Protein AF-A0A1F6IAE5-F1 (afdb_monomer_lite)

Foldseek 3Di:
DDDPPDPPPPDPPAADDDDPVLLVVLLVVLVVVCVVHAAALVVSLVVVVVVRHDPVSSVVSSVVCVVVVSHDLLVVLLVQLVCCLVPVLAALVVSVVVSVVSVDDCVSSVVSSVVGDHSLVSLVVVLVVVCVVLVPDPLVVSLVVSLVVVVVSVDDPVSSVVNSVVD

Secondary structure (DSSP, 8-state):
-----PPP----PPPB-S-HHHHHHHHHHHHHHHTTS---HHHHHHHHHHTTB-HHHHHHHHHHHHHTTS--HHHHHHHHHHHHHHHH---HHHHHHHHHHTT--HHHHHHHHHHSPPHHHHHHHHHHHHHHHHTTS-HHHHHHHHHHHHHTTT--HHHHHHHHH--

pLDDT: mean 92.74, std 13.38, range [41.5, 98.75]

Structure (mmCIF, N/CA/C/O backbone):
data_AF-A0A1F6IAE5-F1
#
_entry.id   AF-A0A1F6IAE5-F1
#
loop_
_atom_site.group_PDB
_atom_site.id
_atom_site.type_symbol
_atom_site.label_atom_id
_atom_site.label_alt_id
_atom_site.label_comp_id
_atom_site.label_asym_id
_atom_site.label_entity_id
_atom_site.label_seq_id
_atom_site.pdbx_PDB_ins_code
_atom_site.Cartn_x
_atom_site.Cartn_y
_atom_site.Cartn_z
_atom_site.occupancy
_atom_site.B_iso_or_equiv
_atom_site.auth_seq_id
_atom_site.auth_comp_id
_atom_site.auth_asym_id
_atom_site.auth_atom_id
_atom_site.pdbx_PDB_model_num
ATOM 1 N N . MET A 1 1 ? 38.730 26.520 13.553 1.00 42.91 1 MET A N 1
ATOM 2 C CA . MET A 1 1 ? 37.504 26.019 12.886 1.00 42.91 1 MET A CA 1
ATOM 3 C C . MET A 1 1 ? 37.891 25.268 11.611 1.00 42.91 1 MET A C 1
ATOM 5 O O . MET A 1 1 ? 38.325 25.897 10.656 1.00 42.91 1 MET A O 1
ATOM 9 N N . ARG A 1 2 ? 37.832 23.927 11.600 1.00 41.50 2 ARG A N 1
ATOM 10 C CA . ARG A 1 2 ? 38.181 23.107 10.422 1.00 41.50 2 ARG A CA 1
ATOM 11 C C . ARG A 1 2 ? 36.986 23.048 9.466 1.00 41.50 2 ARG A C 1
ATOM 13 O O . ARG A 1 2 ? 35.988 22.405 9.781 1.00 41.50 2 ARG A O 1
ATOM 20 N N . LYS A 1 3 ? 37.083 23.705 8.306 1.00 43.47 3 LYS A N 1
ATOM 21 C CA . LYS A 1 3 ? 36.143 23.505 7.195 1.00 43.47 3 LYS A CA 1
ATOM 22 C C . LYS A 1 3 ? 36.283 22.049 6.728 1.00 43.47 3 LYS A C 1
ATOM 24 O O . LYS A 1 3 ? 37.320 21.669 6.194 1.00 43.47 3 LYS A O 1
ATOM 29 N N . LYS A 1 4 ? 35.276 21.210 6.994 1.00 46.69 4 LYS A N 1
ATOM 30 C CA . LYS A 1 4 ? 35.178 19.869 6.400 1.00 46.69 4 LYS A CA 1
ATOM 31 C C . LYS A 1 4 ? 34.979 20.052 4.895 1.00 46.69 4 LYS A C 1
ATOM 33 O O . LYS A 1 4 ? 33.900 20.459 4.474 1.00 46.69 4 LYS A O 1
ATOM 38 N N . ASN A 1 5 ? 36.009 19.755 4.108 1.00 44.88 5 ASN A N 1
ATOM 39 C CA . ASN A 1 5 ? 35.876 19.552 2.669 1.00 44.88 5 ASN A CA 1
ATOM 40 C C . ASN A 1 5 ? 34.926 18.369 2.446 1.00 44.88 5 ASN A C 1
ATOM 42 O O . ASN A 1 5 ? 35.310 17.213 2.627 1.00 44.88 5 ASN A O 1
ATOM 46 N N . LEU A 1 6 ? 33.667 18.657 2.107 1.00 42.25 6 LEU A N 1
ATOM 47 C CA . LEU A 1 6 ? 32.776 17.651 1.540 1.00 42.25 6 LEU A CA 1
ATOM 48 C C . LEU A 1 6 ? 33.340 17.250 0.168 1.00 42.25 6 LEU A C 1
ATOM 50 O O . LEU A 1 6 ? 33.717 18.137 -0.602 1.00 42.25 6 LEU A O 1
ATOM 54 N N . PRO A 1 7 ? 33.388 15.949 -0.167 1.00 45.72 7 PRO A N 1
ATOM 55 C CA . PRO A 1 7 ? 33.768 15.530 -1.508 1.00 45.72 7 PRO A CA 1
ATOM 56 C C . PRO A 1 7 ? 32.793 16.141 -2.530 1.00 45.72 7 PRO A C 1
ATOM 58 O O . PRO A 1 7 ? 31.599 16.273 -2.227 1.00 45.72 7 PRO A O 1
ATOM 61 N N . PRO A 1 8 ? 33.263 16.517 -3.732 1.00 51.91 8 PRO A N 1
ATOM 62 C CA . PRO A 1 8 ? 32.396 17.068 -4.765 1.00 51.91 8 PRO A CA 1
ATOM 63 C C . PRO A 1 8 ? 31.259 16.083 -5.061 1.00 51.91 8 PRO A C 1
ATOM 65 O O . PRO A 1 8 ? 31.479 14.870 -5.138 1.00 51.91 8 PRO A O 1
ATOM 68 N N . LYS A 1 9 ? 30.028 16.596 -5.222 1.00 54.94 9 LYS A N 1
ATOM 69 C CA . LYS A 1 9 ? 28.911 15.812 -5.773 1.00 54.94 9 LYS A CA 1
ATOM 70 C C . LYS A 1 9 ? 29.429 15.169 -7.061 1.00 54.94 9 LYS A C 1
ATOM 72 O O . LYS A 1 9 ? 29.801 15.906 -7.970 1.00 54.94 9 LYS A O 1
ATOM 77 N N . LYS A 1 10 ? 29.516 13.829 -7.107 1.00 52.25 10 LYS A N 1
ATOM 78 C CA . LYS A 1 10 ? 29.988 13.082 -8.286 1.00 52.25 10 LYS A CA 1
ATOM 79 C C . LYS A 1 10 ? 29.363 13.709 -9.532 1.00 52.25 10 LYS A C 1
ATOM 81 O O . LYS A 1 10 ? 28.136 13.809 -9.587 1.00 52.25 10 LYS A O 1
ATOM 86 N N . ALA A 1 11 ? 30.194 14.155 -10.476 1.00 56.19 11 ALA A N 1
ATOM 87 C CA . ALA A 1 11 ? 29.728 14.640 -11.767 1.00 56.19 11 ALA A CA 1
ATOM 88 C C . ALA A 1 11 ? 28.715 13.627 -12.314 1.00 56.19 11 ALA A C 1
ATOM 90 O O . ALA A 1 11 ? 28.970 12.418 -12.293 1.00 56.19 11 ALA A O 1
ATOM 91 N N . ARG A 1 12 ? 27.526 14.102 -12.694 1.00 62.31 12 ARG A N 1
ATOM 92 C CA . ARG A 1 12 ? 26.470 13.245 -13.230 1.00 62.31 12 ARG A CA 1
ATOM 93 C C . ARG A 1 12 ? 27.017 12.648 -14.526 1.00 62.31 12 ARG A C 1
ATOM 95 O O . ARG A 1 12 ? 27.142 13.366 -15.511 1.00 62.31 12 ARG A O 1
ATOM 102 N N . LEU A 1 13 ? 27.417 11.375 -14.486 1.00 68.56 13 LEU A N 1
ATOM 103 C CA . LEU A 1 13 ? 27.870 10.649 -15.673 1.00 68.56 13 LEU A CA 1
ATOM 104 C C . LEU A 1 13 ? 26.805 10.800 -16.772 1.00 68.56 13 LEU A C 1
ATOM 106 O O . LEU A 1 13 ? 25.611 10.777 -16.440 1.00 68.56 13 LEU A O 1
ATOM 110 N N . PRO A 1 14 ? 27.201 10.943 -18.050 1.00 76.62 14 PRO A N 1
ATOM 111 C C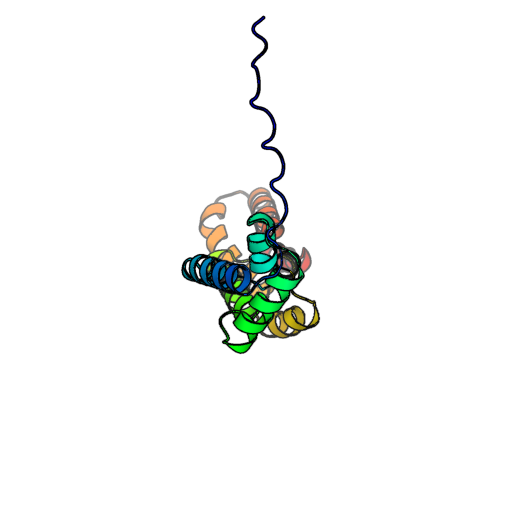A . PRO A 1 14 ? 26.239 11.017 -19.142 1.00 76.62 14 PRO A CA 1
ATOM 112 C C . PRO A 1 14 ? 25.319 9.794 -19.098 1.00 76.62 14 PRO A C 1
ATOM 114 O O . PRO A 1 14 ? 25.749 8.695 -18.731 1.00 76.62 14 PRO A O 1
ATOM 117 N N . ALA A 1 15 ? 24.036 10.003 -19.394 1.00 81.19 15 ALA A N 1
ATOM 118 C CA . ALA A 1 15 ? 23.063 8.919 -19.421 1.00 81.19 15 ALA A CA 1
ATOM 119 C C . ALA A 1 15 ? 23.525 7.836 -20.407 1.00 81.19 15 ALA A C 1
ATOM 121 O O . ALA A 1 15 ? 24.055 8.148 -21.475 1.00 81.19 15 ALA A O 1
ATOM 122 N N . ARG A 1 16 ? 23.348 6.563 -20.043 1.00 88.88 16 ARG A N 1
ATOM 123 C CA . ARG A 1 16 ? 23.646 5.446 -20.943 1.00 88.88 16 ARG A CA 1
ATOM 124 C C . ARG A 1 16 ? 22.688 5.518 -22.124 1.00 88.88 16 ARG A C 1
ATOM 126 O O . ARG A 1 16 ? 21.487 5.394 -21.908 1.00 88.88 16 ARG A O 1
ATOM 133 N N . GLN A 1 17 ? 23.225 5.736 -23.321 1.00 88.94 17 GLN A N 1
ATOM 134 C CA . GLN A 1 17 ? 22.456 5.830 -24.564 1.00 88.94 17 GLN A CA 1
ATOM 135 C C . GLN A 1 17 ? 21.643 4.559 -24.823 1.00 88.94 17 GLN A C 1
ATOM 137 O O . GLN A 1 17 ? 21.978 3.488 -24.311 1.00 88.94 17 GLN A O 1
ATOM 142 N N . ASP A 1 18 ? 20.603 4.665 -25.645 1.00 94.06 18 ASP A N 1
ATOM 143 C CA . ASP A 1 18 ? 19.867 3.478 -26.058 1.00 94.06 18 ASP A CA 1
ATOM 144 C C . ASP A 1 18 ? 20.718 2.623 -27.004 1.00 94.06 18 ASP A C 1
ATOM 146 O O . ASP A 1 18 ? 21.214 3.083 -28.029 1.00 94.06 18 ASP A O 1
ATOM 150 N N . SER A 1 19 ? 20.934 1.373 -26.608 1.00 95.44 19 SER A N 1
ATOM 151 C CA . SER A 1 19 ? 21.672 0.372 -27.371 1.00 95.44 19 SER A CA 1
ATOM 152 C C . SER A 1 19 ? 21.237 -1.021 -26.934 1.00 95.44 19 SER A C 1
ATOM 154 O O . SER A 1 19 ? 20.707 -1.202 -25.833 1.00 95.44 19 SER A O 1
ATOM 156 N N . GLU A 1 20 ? 21.491 -2.028 -27.768 1.00 95.12 20 GLU A N 1
ATOM 157 C CA . GLU A 1 20 ? 21.146 -3.411 -27.425 1.00 95.12 20 GLU A CA 1
ATOM 158 C C . G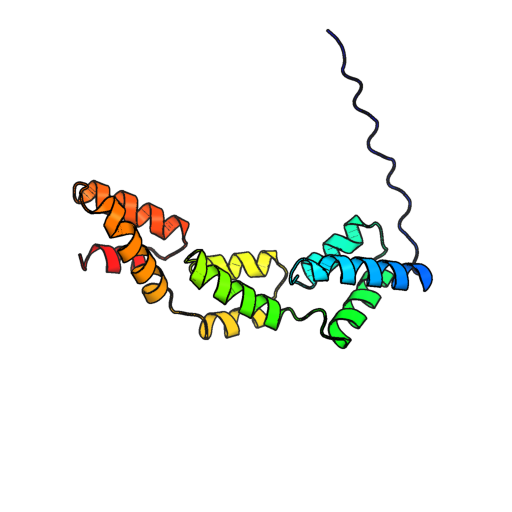LU A 1 20 ? 21.875 -3.894 -26.163 1.00 95.12 20 GLU A C 1
ATOM 160 O O . GLU A 1 20 ? 21.278 -4.515 -25.283 1.00 95.12 20 GLU A O 1
ATOM 165 N N . GLU A 1 21 ? 23.144 -3.512 -26.011 1.00 96.56 21 GLU A N 1
ATOM 166 C CA . GLU A 1 21 ? 23.924 -3.794 -24.808 1.00 96.56 21 GLU A CA 1
ATOM 167 C C . GLU A 1 21 ? 23.290 -3.156 -23.560 1.00 96.56 21 GLU A C 1
ATOM 169 O O . GLU A 1 21 ? 23.131 -3.813 -22.527 1.00 96.56 21 GLU A O 1
ATOM 174 N N . ASN A 1 22 ? 22.867 -1.890 -23.642 1.00 97.00 22 ASN A N 1
ATOM 175 C CA . ASN A 1 22 ? 22.248 -1.201 -22.511 1.00 97.00 22 ASN A CA 1
ATOM 176 C C . ASN A 1 22 ? 20.863 -1.758 -22.171 1.00 97.00 22 ASN A C 1
ATOM 178 O O . ASN A 1 22 ? 20.549 -1.868 -20.983 1.00 97.00 22 ASN A O 1
ATOM 182 N N . ARG A 1 23 ? 20.073 -2.180 -23.166 1.00 97.75 23 ARG A N 1
ATOM 183 C CA . ARG A 1 23 ? 18.808 -2.902 -22.949 1.00 97.75 23 ARG A CA 1
ATOM 184 C C . ARG A 1 23 ? 19.036 -4.234 -22.241 1.00 97.75 23 ARG A C 1
ATOM 186 O O . ARG A 1 23 ? 18.373 -4.504 -21.238 1.00 97.75 23 ARG A O 1
ATOM 193 N N . SER A 1 24 ? 20.010 -5.025 -22.690 1.00 97.69 24 SER A N 1
ATOM 194 C CA . SER A 1 24 ? 20.387 -6.290 -22.044 1.00 97.69 24 SER A CA 1
ATOM 195 C C . SER A 1 24 ? 20.846 -6.074 -20.595 1.00 97.69 24 SER A C 1
ATOM 197 O O . SER A 1 24 ? 20.347 -6.711 -19.662 1.00 97.69 24 SER A O 1
ATOM 199 N N . ASN A 1 25 ? 21.712 -5.083 -20.367 1.00 97.88 25 ASN A N 1
ATOM 200 C CA . ASN A 1 25 ? 22.170 -4.712 -19.032 1.00 97.88 25 ASN A CA 1
ATOM 201 C C . ASN A 1 25 ? 21.006 -4.276 -18.126 1.00 97.88 25 ASN A C 1
ATOM 203 O O . ASN A 1 25 ? 20.877 -4.778 -17.008 1.00 97.88 25 ASN A O 1
ATOM 207 N N . ALA A 1 26 ? 20.139 -3.369 -18.585 1.00 98.25 26 ALA A N 1
ATOM 208 C CA . ALA A 1 26 ? 18.974 -2.899 -17.833 1.00 98.25 26 ALA A CA 1
ATOM 209 C C . ALA A 1 26 ? 17.987 -4.035 -17.506 1.00 98.25 26 ALA A C 1
ATOM 211 O O . ALA A 1 26 ? 17.446 -4.082 -16.394 1.00 98.25 26 ALA A O 1
ATOM 212 N N . PHE A 1 27 ? 17.806 -4.987 -18.422 1.00 98.50 27 PHE A N 1
ATOM 213 C CA . PHE A 1 27 ? 17.009 -6.188 -18.188 1.00 98.50 27 PHE A CA 1
ATOM 214 C C . PHE A 1 27 ? 17.609 -7.049 -17.065 1.00 98.50 27 PHE A C 1
ATOM 216 O O . PHE A 1 27 ? 16.922 -7.344 -16.086 1.00 98.50 27 PHE A O 1
ATOM 223 N N . ASN A 1 28 ? 18.911 -7.343 -17.115 1.00 98.31 28 ASN A N 1
ATOM 224 C CA . ASN A 1 28 ? 19.611 -8.102 -16.069 1.00 98.31 28 ASN A CA 1
ATOM 225 C C . ASN A 1 28 ? 19.579 -7.397 -14.701 1.00 98.31 28 ASN A C 1
ATOM 227 O O . ASN A 1 28 ? 19.354 -8.033 -13.666 1.00 98.31 28 ASN A O 1
ATOM 231 N N . TYR A 1 29 ? 19.748 -6.070 -14.680 1.00 98.44 29 TYR A N 1
ATOM 232 C CA . TYR A 1 29 ? 19.583 -5.265 -13.466 1.00 98.44 29 TYR A CA 1
ATOM 233 C C . TYR A 1 29 ? 18.172 -5.399 -12.884 1.00 98.44 29 TYR A C 1
ATOM 235 O O . TYR A 1 29 ? 18.024 -5.535 -11.667 1.00 98.44 29 TYR A O 1
ATOM 243 N N . SER A 1 30 ? 17.148 -5.376 -13.737 1.00 98.56 30 SER A N 1
ATOM 244 C CA . SER A 1 30 ? 15.751 -5.527 -13.326 1.00 98.56 30 SER A CA 1
ATOM 245 C C . SER A 1 30 ? 15.469 -6.914 -12.762 1.00 98.56 30 SER A C 1
ATOM 247 O O . SER A 1 30 ? 14.913 -7.006 -11.671 1.00 98.56 30 SER A O 1
ATOM 249 N N . LEU A 1 31 ? 15.922 -7.983 -13.427 1.00 98.38 31 LEU A N 1
ATOM 250 C CA . LEU A 1 31 ? 15.763 -9.355 -12.932 1.00 98.38 31 LEU A CA 1
ATOM 251 C C . LEU A 1 31 ? 16.396 -9.535 -11.549 1.00 98.38 31 LEU A C 1
ATOM 253 O O . LEU A 1 31 ? 15.757 -10.049 -10.630 1.00 98.38 31 LEU A O 1
ATOM 257 N N . LYS A 1 32 ? 17.620 -9.027 -11.357 1.00 98.38 32 LYS A N 1
ATOM 258 C CA . LYS A 1 32 ? 18.274 -9.038 -10.043 1.00 98.38 32 LYS A CA 1
ATOM 259 C C . LYS A 1 32 ? 17.503 -8.220 -9.005 1.00 98.38 32 LYS A C 1
ATOM 261 O O . LYS A 1 32 ? 17.495 -8.571 -7.835 1.00 98.38 32 LYS A O 1
ATOM 266 N N . TYR A 1 33 ? 16.879 -7.109 -9.389 1.00 98.38 33 TYR A N 1
ATOM 267 C CA . TYR A 1 33 ? 16.102 -6.291 -8.456 1.00 98.38 33 TYR A CA 1
ATOM 268 C C . TYR A 1 33 ? 14.781 -6.956 -8.039 1.00 98.38 33 TYR A C 1
ATOM 270 O O . TYR A 1 33 ? 14.380 -6.857 -6.872 1.00 98.38 33 TYR A O 1
ATOM 278 N N . LEU A 1 34 ? 14.140 -7.643 -8.986 1.00 97.94 34 LEU A N 1
ATOM 279 C CA . LEU A 1 34 ? 12.900 -8.392 -8.803 1.00 97.94 34 LEU A CA 1
ATOM 280 C C . LEU A 1 34 ? 13.108 -9.676 -7.990 1.00 97.94 34 LEU A C 1
ATOM 282 O O . LEU A 1 34 ? 12.228 -10.039 -7.213 1.00 97.94 34 LEU A O 1
ATOM 286 N N . SER A 1 35 ? 14.281 -10.313 -8.070 1.00 97.38 35 SER A N 1
ATOM 287 C CA . SER A 1 35 ? 14.560 -11.549 -7.322 1.00 97.38 35 SER A CA 1
ATOM 288 C C . SER A 1 35 ? 14.532 -11.382 -5.796 1.00 97.38 35 SER A C 1
ATOM 290 O O . SER A 1 35 ? 14.292 -12.347 -5.077 1.00 97.38 35 SER A O 1
ATOM 292 N N . TYR A 1 36 ? 14.731 -10.165 -5.277 1.00 97.12 36 TYR A N 1
ATOM 293 C CA . TYR A 1 36 ? 14.652 -9.899 -3.835 1.00 97.12 36 TYR A CA 1
ATOM 294 C C . TYR A 1 36 ? 13.214 -9.809 -3.307 1.00 97.12 36 TYR A C 1
ATOM 296 O O . TYR A 1 36 ? 12.970 -10.114 -2.142 1.00 97.12 36 TYR A O 1
ATOM 304 N N . ARG A 1 37 ? 12.288 -9.280 -4.116 1.00 95.31 37 ARG A N 1
ATOM 305 C CA . ARG A 1 37 ? 10.842 -9.198 -3.843 1.00 95.31 37 ARG A CA 1
ATOM 306 C C . ARG A 1 37 ? 10.106 -8.669 -5.070 1.00 95.31 37 ARG A C 1
ATOM 308 O O . ARG A 1 37 ? 10.676 -7.876 -5.821 1.00 95.31 37 ARG A O 1
ATOM 315 N N . ALA A 1 38 ? 8.805 -8.947 -5.139 1.00 95.81 38 ALA A N 1
ATOM 316 C CA . ALA A 1 38 ? 7.890 -8.294 -6.071 1.00 95.81 38 ALA A CA 1
ATOM 317 C C . ALA A 1 38 ? 7.982 -6.756 -5.998 1.00 95.81 38 ALA A C 1
ATOM 319 O O . ALA A 1 38 ? 8.169 -6.171 -4.917 1.00 95.81 38 ALA A O 1
ATOM 320 N N . ARG A 1 39 ? 7.849 -6.104 -7.156 1.00 98.06 39 ARG A N 1
ATOM 321 C CA . ARG A 1 39 ? 7.928 -4.649 -7.360 1.00 98.06 39 ARG A CA 1
ATOM 322 C C . ARG A 1 39 ? 6.791 -4.208 -8.273 1.00 98.06 39 ARG A C 1
ATOM 324 O O . ARG A 1 39 ? 6.402 -4.977 -9.144 1.00 98.06 39 ARG A O 1
ATOM 331 N N . SER A 1 40 ? 6.326 -2.972 -8.109 1.00 98.50 40 SER A N 1
ATOM 332 C CA . SER A 1 40 ? 5.483 -2.349 -9.133 1.00 98.50 40 SER A CA 1
ATOM 333 C C . SER A 1 40 ? 6.314 -1.897 -10.333 1.00 98.50 40 SER A C 1
ATOM 335 O O . SER A 1 40 ? 7.531 -1.690 -10.220 1.00 98.50 40 SER A O 1
ATOM 337 N N . VAL A 1 41 ? 5.653 -1.667 -11.466 1.00 98.50 41 VAL A N 1
ATOM 338 C CA . VAL A 1 41 ? 6.275 -1.118 -12.682 1.00 98.50 41 VAL A CA 1
ATOM 339 C C . VAL A 1 41 ? 7.004 0.195 -12.377 1.00 98.50 41 VAL A C 1
ATOM 341 O O . VAL A 1 41 ? 8.171 0.360 -12.737 1.00 98.50 41 VAL A O 1
ATOM 344 N N . LYS A 1 42 ? 6.374 1.098 -11.611 1.00 98.56 42 LYS A N 1
ATOM 345 C CA . LYS A 1 42 ? 6.991 2.364 -11.178 1.00 98.56 42 LYS A CA 1
ATOM 346 C C . LYS A 1 42 ? 8.262 2.151 -10.352 1.00 98.56 42 LYS A C 1
ATOM 348 O O . LYS A 1 42 ? 9.243 2.864 -10.549 1.00 98.56 42 LYS A O 1
ATOM 353 N N . GLU A 1 43 ? 8.275 1.185 -9.429 1.00 98.62 43 GLU A N 1
ATOM 354 C CA . GLU A 1 43 ? 9.473 0.909 -8.623 1.00 98.62 43 GLU A CA 1
ATOM 355 C C . GLU A 1 43 ? 10.655 0.459 -9.502 1.00 98.62 43 GLU A C 1
ATOM 357 O O . GLU A 1 43 ? 11.798 0.835 -9.222 1.00 98.62 43 GLU A O 1
ATOM 362 N N . VAL A 1 44 ? 10.396 -0.325 -10.558 1.00 98.75 44 VAL A N 1
ATOM 363 C CA . VAL A 1 44 ? 11.429 -0.749 -11.521 1.00 98.75 44 VAL A CA 1
ATOM 364 C C . VAL A 1 44 ? 11.873 0.410 -12.409 1.00 98.75 44 VAL A C 1
ATOM 366 O O . VAL A 1 44 ? 13.078 0.603 -12.575 1.00 98.75 44 VAL A O 1
ATOM 369 N N . TYR A 1 45 ? 10.942 1.235 -12.893 1.00 98.75 45 TYR A N 1
ATOM 370 C CA . TYR A 1 45 ? 11.258 2.457 -13.636 1.00 98.75 45 TYR A CA 1
ATOM 371 C C . TYR A 1 45 ? 12.226 3.355 -12.847 1.00 98.75 45 TYR A C 1
ATOM 373 O O . TYR A 1 45 ? 13.341 3.632 -13.287 1.00 98.75 45 TYR A O 1
ATOM 381 N N . GLU A 1 46 ? 11.860 3.732 -11.617 1.00 98.44 46 GLU A N 1
ATOM 382 C CA . GLU A 1 46 ? 12.686 4.583 -10.749 1.00 98.44 46 GLU A CA 1
ATOM 383 C C . GLU A 1 46 ? 14.042 3.945 -10.419 1.00 98.44 46 GLU A C 1
ATOM 385 O O . GLU A 1 46 ? 15.055 4.629 -10.234 1.00 98.44 46 GLU A O 1
ATOM 390 N N . TYR A 1 47 ? 14.081 2.617 -10.304 1.00 98.50 47 TYR A N 1
ATOM 391 C CA . TYR A 1 47 ? 15.325 1.886 -10.121 1.00 98.50 47 TYR A CA 1
ATOM 392 C C . TYR A 1 47 ? 16.254 2.032 -11.330 1.00 98.50 47 TYR A C 1
ATOM 394 O O . TYR A 1 47 ? 17.425 2.366 -11.134 1.00 98.50 47 TYR A O 1
ATOM 402 N N . LEU A 1 48 ? 15.749 1.854 -12.551 1.00 98.19 48 LEU A N 1
ATOM 403 C CA . LEU A 1 48 ? 16.550 1.979 -13.768 1.00 98.19 48 LEU A CA 1
ATOM 404 C C . LEU A 1 48 ? 16.962 3.429 -14.062 1.00 98.19 48 LEU A C 1
ATOM 406 O O . LEU A 1 48 ? 18.108 3.657 -14.454 1.00 98.19 48 LEU A O 1
ATOM 410 N N . VAL A 1 49 ? 16.113 4.412 -13.744 1.00 97.62 49 VAL A N 1
ATOM 411 C CA . VAL A 1 49 ? 16.486 5.839 -13.781 1.00 97.62 49 VAL A CA 1
ATOM 412 C C . VAL A 1 49 ? 17.684 6.106 -12.866 1.00 97.62 49 VAL A C 1
ATOM 414 O O . VAL A 1 49 ? 18.674 6.704 -13.285 1.00 97.62 49 VAL A O 1
ATOM 417 N N . ARG A 1 50 ? 17.670 5.595 -11.625 1.00 96.88 50 ARG A N 1
ATOM 418 C CA . ARG A 1 50 ? 18.821 5.712 -10.703 1.00 96.88 50 ARG A CA 1
ATOM 419 C C . ARG A 1 50 ? 20.064 4.967 -11.188 1.00 96.88 50 ARG A C 1
ATOM 421 O O . ARG A 1 50 ? 21.170 5.285 -10.755 1.00 96.88 50 ARG A O 1
ATOM 428 N N . LYS A 1 51 ? 19.902 3.975 -12.066 1.00 95.62 51 LYS A N 1
ATOM 429 C CA . LYS A 1 51 ? 21.005 3.293 -12.754 1.00 95.62 51 LYS A CA 1
ATOM 430 C C . LYS A 1 51 ? 21.508 4.056 -13.980 1.00 95.62 51 LYS A C 1
ATOM 432 O O . LYS A 1 51 ? 22.45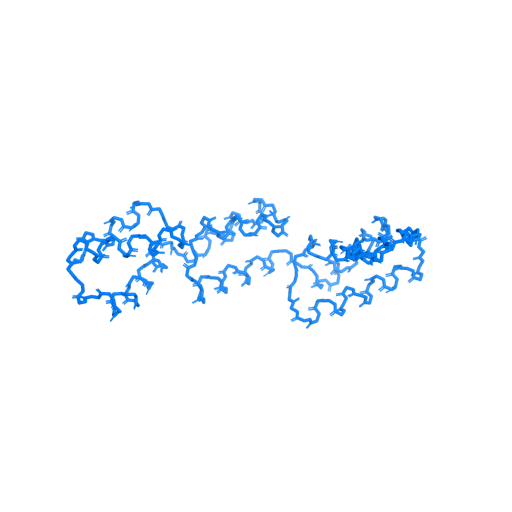6 3.573 -14.591 1.00 95.62 51 LYS A O 1
ATOM 437 N N . ASN A 1 52 ? 20.971 5.242 -14.269 1.00 95.81 52 ASN A N 1
ATOM 438 C CA . ASN A 1 52 ? 21.403 6.140 -15.340 1.00 95.81 52 ASN A CA 1
ATOM 439 C C . ASN A 1 52 ? 21.137 5.600 -16.757 1.00 95.81 52 ASN A C 1
ATOM 441 O O . ASN A 1 52 ? 21.918 5.875 -17.666 1.00 95.81 52 ASN A O 1
ATOM 445 N N . PHE A 1 53 ? 20.076 4.806 -16.938 1.00 96.38 53 PHE A N 1
ATOM 446 C CA . PHE A 1 53 ? 19.572 4.432 -18.266 1.00 96.38 53 PHE A CA 1
ATOM 447 C C . PHE A 1 53 ? 18.643 5.524 -18.816 1.00 96.38 53 PHE A C 1
ATOM 449 O O . PHE A 1 53 ? 17.944 6.174 -18.036 1.00 96.38 53 PHE A O 1
ATOM 456 N N . VAL A 1 54 ? 18.651 5.733 -20.136 1.00 97.25 54 VAL A N 1
ATOM 457 C CA . VAL A 1 54 ? 17.704 6.635 -20.813 1.00 97.25 54 VAL A CA 1
ATOM 458 C C . VAL A 1 54 ? 16.301 6.035 -20.882 1.00 97.25 54 VAL A C 1
ATOM 460 O O . VAL A 1 54 ? 16.121 4.822 -20.774 1.00 97.25 54 VAL A O 1
ATOM 463 N N . GLU A 1 55 ? 15.307 6.898 -21.066 1.00 96.81 55 GLU A N 1
ATOM 464 C CA . GLU A 1 55 ? 13.888 6.543 -21.040 1.00 96.81 55 GLU A CA 1
ATOM 465 C C . GLU A 1 55 ? 13.513 5.474 -22.077 1.00 96.81 55 GLU A C 1
ATOM 467 O O . GLU A 1 55 ? 12.838 4.510 -21.721 1.00 96.81 55 GLU A O 1
ATOM 472 N N . ASP A 1 56 ? 14.039 5.553 -23.301 1.00 97.56 56 ASP A N 1
ATOM 473 C CA . ASP A 1 56 ? 13.763 4.565 -24.357 1.00 97.56 56 ASP A CA 1
ATOM 474 C C . ASP A 1 56 ? 14.199 3.145 -23.963 1.00 97.56 56 ASP A C 1
ATOM 476 O O . ASP A 1 56 ? 13.434 2.182 -24.089 1.00 97.56 56 ASP A O 1
ATOM 480 N N . THR A 1 57 ? 15.397 3.013 -23.383 1.00 98.25 57 THR A N 1
ATOM 481 C CA . THR A 1 57 ? 15.902 1.738 -22.855 1.00 98.25 57 THR A CA 1
ATOM 482 C C . THR A 1 57 ? 15.013 1.220 -21.728 1.00 98.25 57 THR A C 1
ATOM 484 O O . THR A 1 57 ? 14.699 0.029 -21.683 1.00 98.25 57 THR A O 1
ATOM 487 N N . ILE A 1 58 ? 14.596 2.099 -20.810 1.00 98.50 58 ILE A N 1
ATOM 488 C CA . ILE A 1 58 ? 13.745 1.728 -19.675 1.00 98.50 58 ILE A CA 1
ATOM 489 C C . ILE A 1 58 ? 12.386 1.237 -20.170 1.00 98.50 58 ILE A C 1
ATOM 491 O O . ILE A 1 58 ? 11.959 0.155 -19.774 1.00 98.50 58 ILE A O 1
ATOM 495 N N . ASN A 1 59 ? 11.734 1.984 -21.058 1.00 98.38 59 ASN A N 1
ATOM 496 C CA . ASN A 1 59 ? 10.417 1.647 -21.592 1.00 98.38 59 ASN A CA 1
ATOM 497 C C . ASN A 1 59 ? 10.446 0.324 -22.368 1.00 98.38 59 ASN A C 1
ATOM 499 O O . ASN A 1 59 ? 9.570 -0.521 -22.171 1.00 98.38 59 ASN A O 1
ATOM 503 N N . SER A 1 60 ? 11.491 0.095 -23.171 1.00 98.25 60 SER A N 1
ATOM 504 C CA . SER A 1 60 ? 11.709 -1.178 -23.869 1.00 98.25 60 SER A CA 1
ATOM 505 C C . SER A 1 60 ? 11.845 -2.358 -22.894 1.00 98.25 60 SER A C 1
ATOM 507 O O . SER A 1 60 ? 11.174 -3.384 -23.039 1.00 98.25 60 SER A O 1
ATOM 509 N N . VAL A 1 61 ? 12.649 -2.198 -21.837 1.00 98.62 61 VAL A N 1
ATOM 510 C CA . VAL A 1 61 ? 12.847 -3.235 -20.813 1.00 98.62 61 VAL A CA 1
ATOM 511 C C . VAL A 1 61 ? 11.585 -3.480 -19.988 1.00 98.62 61 VAL A C 1
ATOM 513 O O . VAL A 1 61 ? 11.255 -4.636 -19.728 1.00 98.62 61 VAL A O 1
ATOM 516 N N . LEU A 1 62 ? 10.854 -2.433 -19.597 1.00 98.69 62 LEU A N 1
ATOM 517 C CA . LEU A 1 62 ? 9.593 -2.569 -18.864 1.00 98.69 62 LEU A CA 1
ATOM 518 C C . LEU A 1 62 ? 8.552 -3.324 -19.686 1.00 98.69 62 LEU A C 1
ATOM 520 O O . LEU A 1 62 ? 7.947 -4.256 -19.160 1.00 98.69 62 LEU A O 1
ATOM 524 N N . LYS A 1 63 ? 8.400 -2.986 -20.973 1.00 98.56 63 LYS A N 1
ATOM 525 C CA . LYS A 1 63 ? 7.513 -3.713 -21.887 1.00 98.56 63 LYS A CA 1
ATOM 526 C C . LYS A 1 63 ? 7.870 -5.199 -21.924 1.00 98.56 63 LYS A C 1
ATOM 528 O O . LYS A 1 63 ? 7.020 -6.035 -21.641 1.00 98.56 63 LYS A O 1
ATOM 533 N N . LYS A 1 64 ? 9.149 -5.527 -22.140 1.00 98.50 64 LYS A N 1
ATOM 534 C CA . LYS A 1 64 ? 9.626 -6.919 -22.151 1.00 98.50 64 LYS A CA 1
ATOM 535 C C . LYS A 1 64 ? 9.354 -7.652 -20.831 1.00 98.50 64 LYS A C 1
ATOM 537 O O . LYS A 1 64 ? 8.971 -8.816 -20.848 1.00 98.50 64 LYS A O 1
ATOM 542 N N . LEU A 1 65 ? 9.551 -7.002 -19.683 1.00 98.56 65 LEU A N 1
ATOM 543 C CA . LEU A 1 65 ? 9.278 -7.601 -18.370 1.00 98.56 65 LEU A CA 1
ATOM 544 C C . LEU A 1 65 ? 7.782 -7.857 -18.140 1.00 98.56 65 LEU A C 1
ATOM 546 O O . LEU A 1 65 ? 7.438 -8.859 -17.516 1.00 98.56 65 LEU A O 1
ATOM 550 N N . ILE A 1 66 ? 6.909 -6.976 -18.635 1.00 98.31 66 ILE A N 1
ATOM 551 C CA . ILE A 1 66 ? 5.449 -7.142 -18.579 1.00 98.31 66 ILE A CA 1
ATOM 552 C C . ILE A 1 66 ? 5.006 -8.285 -19.499 1.00 98.31 66 ILE A C 1
ATOM 554 O O . ILE A 1 66 ? 4.246 -9.155 -19.071 1.00 98.31 66 ILE A O 1
ATOM 558 N N . ASP A 1 67 ? 5.523 -8.330 -20.729 1.00 98.19 67 ASP A N 1
ATOM 559 C CA . ASP A 1 67 ? 5.219 -9.384 -21.705 1.00 98.19 67 ASP A CA 1
ATOM 560 C C . ASP A 1 67 ? 5.625 -10.767 -21.168 1.00 98.19 67 ASP A C 1
ATOM 562 O O . ASP A 1 67 ? 4.871 -11.734 -21.271 1.00 98.19 67 ASP A O 1
ATOM 566 N N . LEU A 1 68 ? 6.780 -10.841 -20.497 1.00 97.88 68 LEU A N 1
ATOM 567 C CA . LEU A 1 68 ? 7.289 -12.044 -19.830 1.00 97.88 68 LEU A CA 1
ATOM 568 C C . LEU A 1 68 ? 6.682 -12.298 -18.436 1.00 97.88 68 LEU A C 1
ATOM 570 O O . LEU A 1 68 ? 7.131 -13.208 -17.742 1.00 97.88 68 LEU A O 1
ATOM 574 N N . LYS A 1 69 ? 5.696 -11.502 -18.001 1.00 96.75 69 LYS A N 1
ATOM 575 C CA . LYS A 1 69 ? 5.008 -11.621 -16.698 1.00 96.75 69 LYS A CA 1
ATOM 576 C C . LYS A 1 69 ? 5.907 -11.498 -15.458 1.00 96.75 69 LYS A C 1
ATOM 578 O O . LYS A 1 69 ? 5.484 -11.823 -14.355 1.00 96.75 69 LYS A O 1
ATOM 583 N N . PHE A 1 70 ? 7.116 -10.953 -15.594 1.00 97.50 70 PHE A N 1
ATOM 584 C CA . PHE A 1 70 ? 7.952 -10.576 -14.445 1.00 97.50 70 PHE A CA 1
ATOM 585 C C . PHE A 1 70 ? 7.421 -9.336 -13.715 1.00 97.50 70 PHE A C 1
ATOM 587 O O . PHE A 1 70 ? 7.752 -9.111 -12.549 1.00 97.50 70 PHE A O 1
ATOM 594 N N . LEU A 1 71 ? 6.627 -8.518 -14.408 1.00 98.12 71 LEU A N 1
ATOM 595 C CA . LEU A 1 71 ? 5.929 -7.369 -13.850 1.00 98.12 71 LEU A CA 1
ATOM 596 C C . LEU A 1 71 ? 4.431 -7.489 -14.097 1.00 98.12 71 LEU A C 1
ATOM 598 O O . LEU A 1 71 ? 3.983 -7.599 -15.236 1.00 98.12 71 LEU A O 1
ATOM 602 N N . ASN A 1 72 ? 3.669 -7.416 -13.011 1.00 97.50 72 ASN A N 1
ATOM 603 C CA . ASN A 1 72 ? 2.217 -7.383 -13.028 1.00 97.50 72 ASN A CA 1
ATOM 604 C C . ASN A 1 72 ? 1.736 -6.531 -11.845 1.00 97.50 72 ASN A C 1
ATOM 606 O O . ASN A 1 72 ? 1.813 -6.948 -10.688 1.00 97.50 72 ASN A O 1
ATOM 610 N N . ASP A 1 73 ? 1.270 -5.313 -12.130 1.00 97.81 73 ASP A N 1
ATOM 611 C CA . ASP A 1 73 ? 0.826 -4.378 -11.092 1.00 97.81 73 ASP A CA 1
ATOM 612 C C . ASP A 1 73 ? -0.452 -4.853 -10.382 1.00 97.81 73 ASP A C 1
ATOM 614 O O . ASP A 1 73 ? -0.632 -4.565 -9.199 1.00 97.81 73 ASP A O 1
ATOM 618 N N . GLU A 1 74 ? -1.313 -5.623 -11.052 1.00 97.25 74 GLU A N 1
ATOM 619 C CA . GLU A 1 74 ? -2.516 -6.185 -10.434 1.00 97.25 74 GLU A CA 1
ATOM 620 C C . GLU A 1 74 ? -2.154 -7.267 -9.404 1.00 97.25 74 GLU A C 1
ATOM 622 O O . GLU A 1 74 ? -2.605 -7.217 -8.258 1.00 97.25 74 GLU A O 1
ATOM 627 N N . GLU A 1 75 ? -1.275 -8.208 -9.763 1.00 96.88 75 GLU A N 1
ATOM 628 C CA . GLU A 1 75 ? -0.763 -9.228 -8.832 1.00 96.88 75 GLU A CA 1
ATOM 629 C C . GLU A 1 75 ? 0.040 -8.609 -7.684 1.00 96.88 75 GLU A C 1
ATOM 631 O O . GLU A 1 75 ? -0.096 -9.012 -6.520 1.00 96.88 75 GLU A O 1
ATOM 636 N N . PHE A 1 76 ? 0.849 -7.590 -7.990 1.00 98.25 76 PHE A N 1
ATOM 637 C CA . PHE A 1 76 ? 1.557 -6.815 -6.980 1.00 98.25 76 PHE A CA 1
ATOM 638 C C . PHE A 1 76 ? 0.576 -6.172 -5.989 1.00 98.25 76 PHE A C 1
ATOM 640 O O . PHE A 1 76 ? 0.781 -6.265 -4.775 1.00 98.25 76 PHE A O 1
ATOM 647 N N . ALA A 1 77 ? -0.501 -5.549 -6.479 1.00 98.31 77 ALA A N 1
ATOM 648 C CA . ALA A 1 77 ? -1.514 -4.913 -5.644 1.00 98.31 77 ALA A CA 1
ATOM 649 C C . ALA A 1 77 ? -2.255 -5.907 -4.749 1.00 98.31 77 ALA A C 1
ATOM 651 O O . ALA A 1 77 ? -2.389 -5.640 -3.553 1.00 98.31 77 ALA A O 1
ATOM 652 N N . LYS A 1 78 ? -2.688 -7.052 -5.298 1.00 97.69 78 LYS A N 1
ATOM 653 C CA . LYS A 1 78 ? -3.338 -8.136 -4.539 1.00 97.69 78 LYS A CA 1
ATOM 654 C C . LYS A 1 78 ? -2.456 -8.579 -3.374 1.00 97.69 78 LYS A C 1
ATOM 656 O O . LYS A 1 78 ? -2.837 -8.448 -2.210 1.00 97.69 78 LYS A O 1
ATOM 661 N N . SER A 1 79 ? -1.211 -8.942 -3.683 1.00 97.00 79 SER A N 1
ATOM 662 C CA . SER A 1 79 ? -0.220 -9.372 -2.690 1.00 97.00 79 SER A CA 1
ATOM 663 C C . SER A 1 79 ? 0.054 -8.295 -1.631 1.00 97.00 79 SER A C 1
ATOM 665 O O . SER A 1 79 ? 0.247 -8.586 -0.444 1.00 97.00 79 SER A O 1
ATOM 667 N N . TRP A 1 80 ? 0.081 -7.022 -2.041 1.00 98.06 80 TRP A N 1
ATOM 668 C CA . TRP A 1 80 ? 0.286 -5.895 -1.135 1.00 98.06 80 TRP A CA 1
ATOM 669 C C . TRP A 1 80 ? -0.884 -5.726 -0.164 1.00 98.06 80 TRP A C 1
ATOM 671 O O . TRP A 1 80 ? -0.656 -5.602 1.041 1.00 98.06 80 TRP A O 1
ATOM 681 N N . ILE A 1 81 ? -2.121 -5.737 -0.666 1.00 98.00 81 ILE A N 1
ATOM 682 C CA . ILE A 1 81 ? -3.348 -5.615 0.133 1.00 98.00 81 ILE A CA 1
ATOM 683 C C . ILE A 1 81 ? -3.398 -6.725 1.184 1.00 98.00 81 ILE A C 1
ATOM 685 O O . ILE A 1 81 ? -3.447 -6.425 2.382 1.00 98.00 81 ILE A O 1
ATOM 689 N N . GLU A 1 82 ? -3.282 -7.983 0.756 1.00 95.88 82 GLU A N 1
ATOM 690 C CA . GLU A 1 82 ? -3.347 -9.154 1.636 1.00 95.88 82 GLU A CA 1
ATOM 691 C C . GLU A 1 82 ? -2.300 -9.083 2.752 1.00 95.88 82 GLU A C 1
ATOM 693 O O . GLU A 1 82 ? -2.613 -9.197 3.941 1.00 95.88 82 GLU A O 1
ATOM 698 N N . SER A 1 83 ? -1.044 -8.814 2.388 1.00 96.19 83 SER A N 1
ATOM 699 C CA . SER A 1 83 ? 0.060 -8.714 3.343 1.00 96.19 83 SER A CA 1
ATOM 700 C C . SER A 1 83 ? -0.163 -7.593 4.365 1.00 96.19 83 SER A C 1
ATOM 702 O O . SER A 1 83 ? 0.057 -7.756 5.572 1.00 96.19 83 SER A O 1
ATOM 704 N N . ARG A 1 84 ? -0.630 -6.426 3.915 1.00 96.31 84 ARG A N 1
ATOM 705 C CA . ARG A 1 84 ? -0.834 -5.265 4.787 1.00 96.31 84 ARG A CA 1
ATOM 706 C C . ARG A 1 84 ? -2.034 -5.436 5.709 1.00 96.31 84 ARG A C 1
ATOM 708 O O . ARG A 1 84 ? -1.930 -5.036 6.872 1.00 96.31 84 ARG A O 1
ATOM 715 N N . GLN A 1 85 ? -3.126 -6.042 5.252 1.00 94.62 85 GLN A N 1
ATOM 716 C CA . GLN A 1 85 ? -4.255 -6.367 6.124 1.00 94.62 85 GLN A CA 1
ATOM 717 C C . GLN A 1 85 ? -3.846 -7.427 7.151 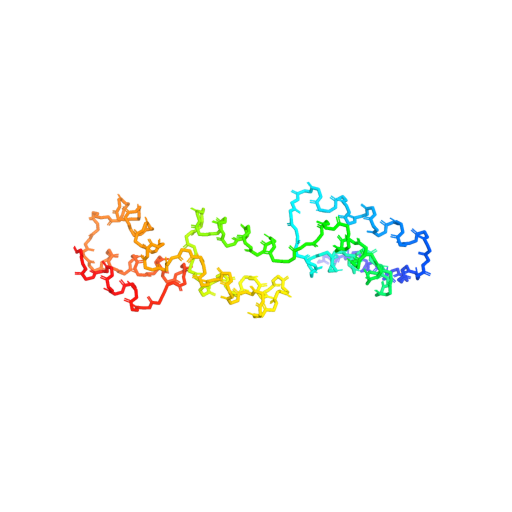1.00 94.62 85 GLN A C 1
ATOM 719 O O . GLN A 1 85 ? -3.916 -7.163 8.354 1.00 94.62 85 GLN A O 1
ATOM 724 N N . LYS A 1 86 ? -3.272 -8.550 6.702 1.00 93.12 86 LYS A N 1
ATOM 725 C CA . LYS A 1 86 ? -2.887 -9.676 7.567 1.00 93.12 86 LYS A CA 1
ATOM 726 C C . LYS A 1 86 ? -1.861 -9.299 8.637 1.00 93.12 86 LYS A C 1
ATOM 728 O O . LYS A 1 86 ? -2.045 -9.606 9.815 1.00 93.12 86 LYS A O 1
ATOM 733 N N . TYR A 1 87 ? -0.777 -8.622 8.252 1.00 94.50 87 TYR A N 1
ATOM 734 C CA . TYR A 1 87 ? 0.363 -8.399 9.152 1.00 94.50 87 TYR A CA 1
ATOM 735 C C . TYR A 1 87 ? 0.406 -7.006 9.778 1.00 94.50 87 TYR A C 1
ATOM 737 O O . TYR A 1 87 ? 1.060 -6.811 10.806 1.00 94.50 87 TYR A O 1
ATOM 745 N N . LYS A 1 88 ? -0.242 -6.005 9.170 1.00 94.88 88 LYS A N 1
ATOM 746 C CA . LYS A 1 88 ? -0.209 -4.617 9.662 1.00 94.88 88 LYS A CA 1
ATOM 747 C C . LYS A 1 88 ? -1.584 -4.083 10.059 1.00 94.88 88 LYS A C 1
ATOM 749 O O . LYS A 1 88 ? -1.602 -3.066 10.762 1.00 94.88 88 LYS A O 1
ATOM 754 N N . GLY A 1 89 ? -2.677 -4.747 9.675 1.00 96.44 89 GLY A N 1
ATOM 755 C CA . GLY A 1 89 ? -4.055 -4.320 9.921 1.00 96.44 89 GLY A CA 1
ATOM 756 C C . GLY A 1 89 ? -4.307 -2.902 9.417 1.00 96.44 89 GLY A C 1
ATOM 757 O O . GLY A 1 89 ? -4.658 -2.015 10.191 1.00 96.44 89 GLY A O 1
ATOM 758 N N . ARG A 1 90 ? -3.986 -2.647 8.146 1.00 97.31 90 ARG A N 1
ATOM 759 C CA . ARG A 1 90 ? -4.235 -1.349 7.505 1.00 97.31 90 ARG A CA 1
ATOM 760 C C . ARG A 1 90 ? -5.657 -1.299 6.952 1.00 97.31 90 ARG A C 1
ATOM 762 O O . ARG A 1 90 ? -6.121 -2.288 6.400 1.00 97.31 90 ARG A O 1
ATOM 769 N N . SER A 1 91 ? -6.290 -0.137 7.077 1.00 98.12 91 SER A N 1
ATOM 770 C CA . SER A 1 91 ? -7.560 0.180 6.411 1.00 98.12 91 SER A CA 1
ATOM 771 C C . SER A 1 91 ? -7.418 0.255 4.891 1.00 98.12 91 SER A C 1
ATOM 773 O O . SER A 1 91 ? -6.351 0.622 4.383 1.00 98.12 91 SER A O 1
ATOM 775 N N . LYS A 1 92 ? -8.518 0.032 4.167 1.00 98.19 92 LYS A N 1
ATOM 776 C CA . LYS A 1 92 ? -8.616 0.230 2.712 1.00 98.19 92 LYS A CA 1
ATOM 777 C C . LYS A 1 92 ? -8.178 1.636 2.289 1.00 98.19 92 LYS A C 1
ATOM 779 O O . LYS A 1 92 ? -7.528 1.786 1.256 1.00 98.19 92 LYS A O 1
ATOM 784 N N . PHE A 1 93 ? -8.439 2.659 3.111 1.00 97.62 93 PHE A N 1
ATOM 785 C CA . PHE A 1 93 ? -7.973 4.029 2.863 1.00 97.62 93 PHE A CA 1
ATOM 786 C C . PHE A 1 93 ? -6.440 4.137 2.803 1.00 97.62 93 PHE A C 1
ATOM 788 O O . PHE A 1 93 ? -5.893 4.687 1.845 1.00 97.62 93 PHE A O 1
ATOM 795 N N . ILE A 1 94 ? -5.725 3.589 3.795 1.00 98.12 94 ILE A N 1
ATOM 796 C CA . ILE A 1 94 ? -4.253 3.600 3.778 1.00 98.12 94 ILE A CA 1
ATOM 797 C C . ILE A 1 94 ? -3.722 2.758 2.620 1.00 98.12 94 ILE A C 1
ATOM 799 O O . ILE A 1 94 ? -2.799 3.199 1.939 1.00 98.12 94 ILE A O 1
ATOM 803 N N . LEU A 1 95 ? -4.311 1.585 2.370 1.00 98.31 95 LEU A N 1
ATOM 804 C CA . LEU A 1 95 ? -3.895 0.706 1.272 1.00 98.31 95 LEU A CA 1
ATOM 805 C C . LEU A 1 95 ? -3.989 1.412 -0.079 1.00 98.31 95 LEU A C 1
ATOM 807 O O . LEU A 1 95 ? -3.033 1.374 -0.850 1.00 98.31 95 LEU A O 1
ATOM 811 N N . LYS A 1 96 ? -5.093 2.126 -0.333 1.00 98.38 96 LYS A N 1
ATOM 812 C CA . LYS A 1 96 ? -5.266 2.933 -1.544 1.00 98.38 96 LYS A CA 1
ATOM 813 C C . LYS A 1 96 ? -4.119 3.928 -1.727 1.00 98.38 96 LYS A C 1
ATOM 815 O O . LYS A 1 96 ? -3.538 4.012 -2.806 1.00 98.38 96 LYS A O 1
ATOM 820 N N . ASN A 1 97 ? -3.777 4.668 -0.674 1.00 98.06 97 ASN A N 1
ATOM 821 C CA . ASN A 1 97 ? -2.709 5.666 -0.726 1.00 98.06 97 ASN A CA 1
ATOM 822 C C . ASN A 1 97 ? -1.327 5.026 -0.908 1.00 98.06 97 ASN A C 1
ATOM 824 O O . ASN A 1 97 ? -0.526 5.519 -1.700 1.00 98.06 97 ASN A O 1
ATOM 828 N N . GLU A 1 98 ? -1.050 3.911 -0.227 1.00 98.06 98 GLU A N 1
ATOM 829 C CA . GLU A 1 98 ? 0.195 3.158 -0.406 1.00 98.06 98 GLU A CA 1
ATOM 830 C C . GLU A 1 98 ? 0.355 2.679 -1.860 1.00 98.06 98 GLU A C 1
ATOM 832 O O . GLU A 1 98 ? 1.419 2.874 -2.445 1.00 98.06 98 GLU A O 1
ATOM 837 N N . LEU A 1 99 ? -0.696 2.118 -2.467 1.00 98.50 99 LEU A N 1
ATOM 838 C CA . LEU A 1 99 ? -0.669 1.638 -3.855 1.00 98.50 99 LEU A CA 1
ATOM 839 C C . LEU A 1 99 ? -0.534 2.779 -4.874 1.00 98.50 99 LEU A C 1
ATOM 841 O O . LEU A 1 99 ? 0.236 2.660 -5.825 1.00 98.50 99 LEU A O 1
ATOM 845 N N . ARG A 1 100 ? -1.181 3.928 -4.642 1.00 98.25 100 ARG A N 1
ATOM 846 C CA . ARG A 1 100 ? -0.974 5.135 -5.464 1.00 98.25 100 ARG A CA 1
ATOM 847 C C . ARG A 1 100 ? 0.471 5.623 -5.413 1.00 98.25 100 ARG A C 1
ATOM 849 O O . ARG A 1 100 ? 1.056 5.951 -6.442 1.00 98.25 100 ARG A O 1
ATOM 856 N N . LEU A 1 101 ? 1.094 5.621 -4.231 1.00 97.94 101 LEU A N 1
ATOM 857 C CA . LEU A 1 101 ? 2.520 5.947 -4.104 1.00 97.94 101 LEU A CA 1
ATOM 858 C C . LEU A 1 101 ? 3.397 4.954 -4.880 1.00 97.94 101 LEU A C 1
ATOM 860 O O . LEU A 1 101 ? 4.425 5.356 -5.432 1.00 97.94 101 LEU A O 1
ATOM 864 N N . LYS A 1 102 ? 2.963 3.691 -4.987 1.00 98.12 102 LYS A N 1
ATOM 865 C CA . LYS A 1 102 ? 3.573 2.654 -5.834 1.00 98.12 102 LYS A CA 1
ATOM 866 C C . LYS A 1 102 ? 3.266 2.791 -7.325 1.00 98.12 102 LYS A C 1
ATOM 868 O O . LYS A 1 102 ? 3.811 2.011 -8.095 1.00 98.12 102 LYS A O 1
ATOM 873 N N . GLY A 1 103 ? 2.518 3.811 -7.738 1.00 98.00 103 GLY A N 1
ATOM 874 C CA . GLY A 1 103 ? 2.297 4.155 -9.143 1.00 98.00 103 GLY A CA 1
ATOM 875 C C . GLY A 1 103 ? 1.085 3.499 -9.780 1.00 98.00 103 GLY A C 1
ATOM 876 O O . GLY A 1 103 ? 0.914 3.632 -10.983 1.00 98.00 103 GLY A O 1
ATOM 877 N N . LEU A 1 104 ? 0.252 2.814 -8.999 1.00 98.44 104 LEU A N 1
ATOM 878 C CA . LEU A 1 104 ? -0.915 2.131 -9.536 1.00 98.44 104 LEU A CA 1
ATOM 879 C C . LEU A 1 104 ? -2.078 3.109 -9.712 1.00 98.44 104 LEU A C 1
ATOM 881 O O . LEU A 1 104 ? -2.308 3.982 -8.866 1.00 98.44 104 LEU A O 1
ATOM 885 N N . SER A 1 105 ? -2.818 2.938 -10.807 1.00 97.00 105 SER A N 1
ATOM 886 C CA . SER A 1 105 ? -4.009 3.729 -11.106 1.00 97.00 105 SER A CA 1
ATOM 887 C C . SER A 1 105 ? -5.203 3.295 -10.255 1.00 97.00 105 SER A C 1
ATOM 889 O O . SER A 1 105 ? -5.279 2.175 -9.741 1.00 97.00 105 SER A O 1
ATOM 891 N N . ASP A 1 106 ? -6.183 4.188 -10.124 1.00 96.50 106 ASP A N 1
ATOM 892 C CA . ASP A 1 106 ? -7.423 3.886 -9.409 1.00 96.50 106 ASP A CA 1
ATOM 893 C C . ASP A 1 106 ? -8.229 2.754 -10.070 1.00 96.50 106 ASP A C 1
ATOM 895 O O . ASP A 1 106 ? -8.989 2.089 -9.366 1.00 96.50 106 ASP A O 1
ATOM 899 N N . ASP A 1 107 ? -8.045 2.511 -11.369 1.00 97.00 107 ASP A N 1
ATOM 900 C CA . ASP A 1 107 ? -8.735 1.449 -12.111 1.00 97.00 107 ASP A CA 1
ATOM 901 C C . ASP A 1 107 ? -8.239 0.056 -11.715 1.00 97.00 107 ASP A C 1
ATOM 903 O O . ASP A 1 107 ? -9.039 -0.868 -11.613 1.00 97.00 107 ASP A O 1
ATOM 907 N N . VAL A 1 108 ? -6.949 -0.078 -11.382 1.00 96.50 108 VAL A N 1
ATOM 908 C CA . VAL A 1 108 ? -6.396 -1.311 -10.795 1.00 96.50 108 VAL A CA 1
ATOM 909 C C . VAL A 1 108 ? -6.764 -1.407 -9.314 1.00 96.50 108 VAL A C 1
ATOM 911 O O . VAL A 1 108 ? -7.130 -2.466 -8.817 1.00 96.50 108 VAL A O 1
ATOM 914 N N . ILE A 1 109 ? -6.687 -0.298 -8.573 1.00 98.19 109 ILE A N 1
ATOM 915 C CA . ILE A 1 109 ? -6.820 -0.330 -7.110 1.00 98.19 109 ILE A CA 1
ATOM 916 C C . ILE A 1 109 ? -8.267 -0.567 -6.655 1.00 98.19 109 ILE A C 1
ATOM 918 O O . ILE A 1 109 ? -8.503 -1.325 -5.711 1.00 98.19 109 ILE A O 1
ATOM 922 N N . LYS A 1 110 ? -9.247 0.120 -7.257 1.00 97.56 110 LYS A N 1
ATOM 923 C CA . LYS A 1 110 ? -10.636 0.119 -6.765 1.00 97.56 110 LYS A CA 1
ATOM 924 C C . LYS A 1 110 ? -11.278 -1.275 -6.776 1.00 97.56 110 LYS A C 1
ATOM 926 O O . LYS A 1 110 ? -11.884 -1.598 -5.755 1.00 97.56 110 LYS A O 1
ATOM 931 N N . PRO A 1 111 ? -11.181 -2.091 -7.846 1.00 98.06 111 PRO A N 1
ATOM 932 C CA . PRO A 1 111 ? -11.748 -3.441 -7.851 1.00 98.06 111 PRO A CA 1
ATOM 933 C C . PRO A 1 111 ? -11.144 -4.318 -6.750 1.00 98.06 111 PRO A C 1
ATOM 935 O O . PRO A 1 111 ? -11.875 -4.897 -5.953 1.00 98.06 111 PRO A O 1
ATOM 938 N N . LEU A 1 112 ? -9.819 -4.290 -6.601 1.00 97.94 112 LEU A N 1
ATOM 939 C CA . LEU A 1 112 ? -9.115 -5.101 -5.605 1.00 97.94 112 LEU A CA 1
ATOM 940 C C . LEU A 1 112 ? -9.480 -4.721 -4.166 1.00 97.94 112 LEU A C 1
ATOM 942 O O . LEU A 1 112 ? -9.628 -5.580 -3.303 1.00 97.94 112 LEU A O 1
ATOM 946 N N . LEU A 1 113 ? -9.681 -3.429 -3.886 1.00 97.50 113 LEU A N 1
ATOM 947 C CA . LEU A 1 113 ? -10.146 -2.993 -2.566 1.00 97.50 113 LEU A CA 1
ATOM 948 C C . LEU A 1 113 ? -11.609 -3.360 -2.284 1.00 97.50 113 LEU A C 1
ATOM 950 O O . LEU A 1 113 ? -11.985 -3.428 -1.111 1.00 97.50 113 LEU A O 1
ATOM 954 N N . LYS A 1 114 ? -12.445 -3.585 -3.307 1.00 96.44 114 LYS A N 1
ATOM 955 C CA . LYS A 1 114 ? -13.808 -4.100 -3.099 1.00 96.44 114 LYS A CA 1
ATOM 956 C C . LYS A 1 114 ? -13.770 -5.548 -2.614 1.00 96.44 114 LYS A C 1
ATOM 958 O O . LYS A 1 114 ? -14.491 -5.865 -1.677 1.00 96.44 114 LYS A O 1
ATOM 963 N N . GLU A 1 115 ? -12.891 -6.363 -3.191 1.00 95.44 115 GLU A N 1
ATOM 964 C CA . GLU A 1 115 ? -12.690 -7.776 -2.830 1.00 95.44 115 GLU A CA 1
ATOM 965 C C . GLU A 1 115 ? -11.907 -7.963 -1.519 1.00 95.44 115 GLU A C 1
ATOM 967 O O . GLU A 1 115 ? -12.035 -8.985 -0.850 1.00 95.44 115 GLU A O 1
ATOM 972 N N . ALA A 1 116 ? -11.113 -6.966 -1.123 1.00 95.75 116 ALA A N 1
ATOM 973 C CA . ALA A 1 116 ? -10.347 -6.988 0.118 1.00 95.75 116 ALA A CA 1
ATOM 974 C C . ALA A 1 116 ? -11.229 -7.083 1.377 1.00 95.75 116 ALA A C 1
ATOM 976 O O . ALA A 1 116 ? -12.358 -6.577 1.408 1.00 95.75 116 ALA A O 1
ATOM 977 N N . GLN A 1 117 ? -10.651 -7.610 2.463 1.00 95.44 117 GLN A N 1
ATOM 978 C CA . GLN A 1 117 ? -11.316 -7.743 3.763 1.00 95.44 117 GLN A CA 1
ATOM 979 C C . GLN A 1 117 ? -11.909 -6.407 4.230 1.00 95.44 117 GLN A C 1
ATOM 981 O O . GLN A 1 117 ? -11.281 -5.355 4.076 1.00 95.44 117 GLN A O 1
ATOM 986 N N . ASP A 1 118 ? -13.108 -6.449 4.813 1.00 96.06 118 ASP A N 1
ATOM 987 C CA . ASP A 1 118 ? -13.806 -5.260 5.291 1.00 96.06 118 ASP A CA 1
ATOM 988 C C . ASP A 1 118 ? -13.032 -4.518 6.402 1.00 96.06 118 ASP A C 1
ATOM 990 O O . ASP A 1 118 ? -12.328 -5.111 7.232 1.00 96.06 118 ASP A O 1
ATOM 994 N N . ASP A 1 119 ? -13.165 -3.189 6.424 1.00 97.38 119 ASP A N 1
ATOM 995 C CA . ASP A 1 119 ? -12.450 -2.343 7.379 1.00 97.38 119 ASP A CA 1
ATOM 996 C C . ASP A 1 119 ? -12.958 -2.538 8.814 1.00 97.38 119 ASP A C 1
ATOM 998 O O . ASP A 1 119 ? -12.147 -2.516 9.742 1.00 97.38 119 ASP A O 1
ATOM 1002 N N . LEU A 1 120 ? -14.260 -2.776 9.026 1.00 97.50 120 LEU A N 1
ATOM 1003 C CA . LEU A 1 120 ? -14.800 -3.050 10.360 1.00 97.50 120 LEU A CA 1
ATOM 1004 C C . LEU A 1 120 ? -14.272 -4.384 10.889 1.00 97.50 120 LEU A C 1
ATOM 1006 O O . LEU A 1 120 ? -13.906 -4.482 12.063 1.00 97.50 120 LEU A O 1
ATOM 1010 N N . GLU A 1 121 ? -14.196 -5.400 10.033 1.00 96.69 121 GLU A N 1
ATOM 1011 C CA . GLU A 1 121 ? -13.645 -6.699 10.407 1.00 96.69 121 GLU A CA 1
ATOM 1012 C C . GLU A 1 121 ? -12.154 -6.597 10.760 1.00 96.69 121 GLU A C 1
ATOM 1014 O O . GLU A 1 121 ? -11.731 -7.047 11.830 1.00 96.69 121 GLU A O 1
ATOM 1019 N N . THR A 1 122 ? -11.370 -5.931 9.909 1.00 97.38 122 THR A N 1
ATOM 1020 C CA . THR A 1 122 ? -9.937 -5.699 10.146 1.00 97.38 122 THR A CA 1
ATOM 1021 C C . THR A 1 122 ? -9.714 -4.908 11.441 1.00 97.38 122 THR A C 1
ATOM 1023 O O . THR A 1 122 ? -8.855 -5.258 12.260 1.00 97.38 122 THR A O 1
ATOM 1026 N N . ALA A 1 123 ? -10.508 -3.855 11.668 1.00 97.81 123 ALA A N 1
ATOM 1027 C CA . ALA A 1 123 ? -10.446 -3.041 12.876 1.00 97.81 123 ALA A CA 1
ATOM 1028 C C . ALA A 1 123 ? -10.813 -3.842 14.132 1.00 97.81 123 ALA A C 1
ATOM 1030 O O . ALA A 1 123 ? -10.147 -3.686 15.154 1.00 97.81 123 ALA A O 1
ATOM 1031 N N . ARG A 1 124 ? -11.812 -4.733 14.061 1.00 97.50 124 ARG A N 1
ATOM 1032 C CA . ARG A 1 124 ? -12.222 -5.595 15.180 1.00 97.50 124 ARG A CA 1
ATOM 1033 C C . ARG A 1 124 ? -11.102 -6.541 15.613 1.00 97.50 124 ARG A C 1
ATOM 1035 O O . ARG A 1 124 ? -10.773 -6.586 16.794 1.00 97.50 124 ARG A O 1
ATOM 1042 N N . ILE A 1 125 ? -10.438 -7.208 14.667 1.00 96.69 125 ILE A N 1
ATOM 1043 C CA . ILE A 1 125 ? -9.293 -8.089 14.966 1.00 96.69 125 ILE A CA 1
ATOM 1044 C C . ILE A 1 125 ? -8.187 -7.319 15.702 1.00 96.69 125 ILE A C 1
ATOM 1046 O O . ILE A 1 125 ? -7.583 -7.813 16.659 1.00 96.69 125 ILE A O 1
ATOM 1050 N N . LEU A 1 126 ? -7.895 -6.096 15.253 1.00 97.25 126 LEU A N 1
ATOM 1051 C CA . LEU A 1 126 ? -6.905 -5.239 15.897 1.00 97.25 126 LEU A CA 1
ATOM 1052 C C . LEU A 1 126 ? -7.354 -4.744 17.271 1.00 97.25 126 LEU A C 1
ATOM 1054 O O . LEU A 1 126 ? -6.532 -4.688 18.189 1.00 97.25 126 LEU A O 1
ATOM 1058 N N . PHE A 1 127 ? -8.629 -4.390 17.403 1.00 97.25 127 PHE A N 1
ATOM 1059 C CA . PHE A 1 127 ? -9.238 -3.962 18.651 1.00 97.25 127 PHE A CA 1
ATOM 1060 C C . PHE A 1 127 ? -9.101 -5.054 19.712 1.00 97.25 127 PHE A C 1
ATOM 1062 O O . PHE A 1 127 ? -8.541 -4.787 20.772 1.00 97.25 127 PHE A O 1
ATOM 1069 N N . ASP A 1 128 ? -9.489 -6.293 19.406 1.00 96.50 128 ASP A N 1
ATOM 1070 C CA . ASP A 1 128 ? -9.443 -7.411 20.354 1.00 96.50 128 ASP A CA 1
ATOM 1071 C C . ASP A 1 128 ? -8.009 -7.710 20.807 1.00 96.50 128 ASP A C 1
ATOM 1073 O O . ASP A 1 128 ? -7.732 -7.855 22.001 1.00 96.50 128 ASP A O 1
ATOM 1077 N N . LYS A 1 129 ? -7.055 -7.712 19.865 1.00 95.88 129 LYS A N 1
ATOM 1078 C CA . LYS A 1 129 ? -5.625 -7.860 20.179 1.00 95.88 129 LYS A CA 1
ATOM 1079 C C . LYS A 1 129 ? -5.128 -6.737 21.087 1.00 95.88 129 LYS A C 1
ATOM 1081 O O . LYS A 1 129 ? -4.402 -6.994 22.045 1.00 95.88 129 LYS A O 1
ATOM 1086 N N . LYS A 1 130 ? -5.503 -5.487 20.800 1.00 96.12 130 LYS A N 1
ATOM 1087 C CA . LYS A 1 130 ? -5.037 -4.321 21.560 1.00 96.12 130 LYS A CA 1
ATOM 1088 C C . LYS A 1 130 ? -5.737 -4.194 22.917 1.00 96.12 130 LYS A C 1
ATOM 1090 O O . LYS A 1 130 ? -5.102 -3.742 23.870 1.00 96.12 130 LYS A O 1
ATOM 1095 N N . LYS A 1 131 ? -6.986 -4.655 23.040 1.00 96.19 131 LYS A N 1
ATOM 1096 C CA . LYS A 1 131 ? -7.758 -4.700 24.292 1.00 96.19 131 LYS A CA 1
ATOM 1097 C C . LYS A 1 131 ? -7.071 -5.572 25.338 1.00 96.19 131 LYS A C 1
ATOM 1099 O O . LYS A 1 131 ? -7.002 -5.165 26.489 1.00 96.19 131 LYS A O 1
ATOM 1104 N N . ARG A 1 132 ? -6.449 -6.688 24.942 1.00 95.31 132 ARG A N 1
ATOM 1105 C CA . ARG A 1 132 ? -5.649 -7.534 25.855 1.00 95.31 132 ARG A CA 1
ATOM 1106 C C . ARG A 1 132 ? -4.494 -6.785 26.534 1.00 95.31 132 ARG A C 1
ATOM 1108 O O . ARG A 1 132 ? -4.074 -7.172 27.614 1.00 95.31 132 ARG A O 1
ATOM 1115 N N . ILE A 1 133 ? -3.997 -5.714 25.911 1.00 95.06 133 ILE A N 1
ATOM 1116 C CA . ILE A 1 133 ? -2.898 -4.887 26.431 1.00 95.06 133 ILE A CA 1
ATOM 1117 C C . ILE A 1 133 ? -3.439 -3.687 27.221 1.00 95.06 133 ILE A C 1
ATOM 1119 O O . ILE A 1 133 ? -2.883 -3.321 28.249 1.00 95.06 133 ILE A O 1
ATOM 1123 N N . LEU A 1 134 ? -4.503 -3.047 26.727 1.00 93.50 134 LEU A N 1
ATOM 1124 C CA . LEU A 1 134 ? -5.022 -1.792 27.285 1.00 93.50 134 LEU A CA 1
ATOM 1125 C C . LEU A 1 134 ? -6.184 -1.971 28.274 1.00 93.50 134 LEU A C 1
ATOM 1127 O O . LEU A 1 134 ? -6.582 -1.000 28.902 1.00 93.50 134 LEU A O 1
ATOM 1131 N N . GLY A 1 135 ? -6.751 -3.170 28.401 1.00 87.50 135 GLY A N 1
ATOM 1132 C CA . GLY A 1 135 ? -8.045 -3.395 29.055 1.00 87.50 135 GLY A CA 1
ATOM 1133 C C . GLY A 1 135 ? -8.090 -3.136 30.562 1.00 87.50 135 GLY A C 1
ATOM 1134 O O . GLY A 1 135 ? -9.179 -3.089 31.114 1.00 87.50 135 GLY A O 1
ATOM 1135 N N . LYS A 1 136 ? -6.938 -2.958 31.221 1.00 92.62 136 LYS A N 1
ATOM 1136 C CA . LYS A 1 136 ? -6.855 -2.592 32.647 1.00 92.62 136 LYS A CA 1
ATOM 1137 C C . LYS A 1 136 ? -6.856 -1.078 32.891 1.00 92.62 136 LYS A C 1
ATOM 1139 O O . LYS A 1 136 ? -6.841 -0.654 34.039 1.00 92.62 136 LYS A O 1
ATOM 1144 N N . LEU A 1 137 ? -6.797 -0.269 31.833 1.00 94.62 137 LEU A N 1
ATOM 1145 C CA . LEU A 1 137 ? -6.794 1.186 31.960 1.00 94.62 137 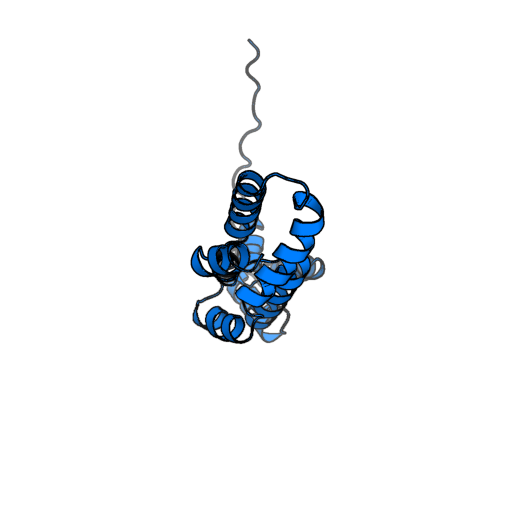LEU A CA 1
ATOM 1146 C C . LEU A 1 137 ? -8.198 1.714 32.292 1.00 94.62 137 LEU A C 1
ATOM 1148 O O . LEU A 1 137 ? -9.181 1.105 31.864 1.00 94.62 137 LEU A O 1
ATOM 1152 N N . PRO A 1 138 ? -8.304 2.875 32.966 1.00 95.62 138 PRO A N 1
ATOM 1153 C CA . PRO A 1 138 ? -9.574 3.573 33.133 1.00 95.62 138 PRO A CA 1
ATOM 1154 C C . PRO A 1 138 ? -10.272 3.812 31.790 1.00 95.62 138 PRO A C 1
ATOM 1156 O O . PRO A 1 138 ? -9.615 4.067 30.776 1.00 95.62 138 PRO A O 1
ATOM 1159 N N . THR A 1 139 ? -11.606 3.778 31.786 1.00 93.81 139 THR A N 1
ATOM 1160 C CA . THR A 1 139 ? -12.444 3.809 30.575 1.00 93.81 139 THR A CA 1
ATOM 1161 C C . THR A 1 139 ? -12.064 4.916 29.590 1.00 93.81 139 THR A C 1
ATOM 1163 O O . THR A 1 139 ? -11.889 4.655 28.399 1.00 93.81 139 THR A O 1
ATOM 1166 N N . GLU A 1 140 ? -11.881 6.147 30.067 1.00 95.06 140 GLU A N 1
ATOM 1167 C CA . GLU A 1 140 ? -11.554 7.285 29.199 1.00 95.06 140 GLU A CA 1
ATOM 1168 C C . GLU A 1 140 ? -10.136 7.194 28.617 1.00 95.06 140 GLU A C 1
ATOM 1170 O O . GLU A 1 140 ? -9.908 7.490 27.440 1.00 95.06 140 GLU A O 1
ATOM 1175 N N . GLU A 1 141 ? -9.180 6.684 29.395 1.00 96.50 141 GLU A N 1
ATOM 1176 C CA . GLU A 1 141 ? -7.818 6.458 28.919 1.00 96.50 141 GLU A CA 1
ATOM 1177 C C . GLU A 1 141 ? -7.761 5.313 27.895 1.00 96.50 141 GLU A C 1
ATOM 1179 O O . GLU A 1 141 ? -7.095 5.435 26.858 1.00 96.50 141 GLU A O 1
ATOM 1184 N N . PHE A 1 142 ? -8.503 4.227 28.141 1.00 96.69 142 PHE A N 1
ATOM 1185 C CA . PHE A 1 142 ? -8.672 3.124 27.200 1.00 96.69 142 PHE A CA 1
ATOM 1186 C C . PHE A 1 142 ? -9.234 3.623 25.866 1.00 96.69 142 PHE A C 1
ATOM 1188 O O . PHE A 1 142 ? -8.612 3.398 24.822 1.00 96.69 142 PHE A O 1
ATOM 1195 N N . LYS A 1 143 ? -10.366 4.345 25.892 1.00 96.50 143 LYS A N 1
ATOM 1196 C CA . LYS A 1 143 ? -11.014 4.888 24.688 1.00 96.50 143 LYS A CA 1
ATOM 1197 C C . LYS A 1 143 ? -10.057 5.778 23.903 1.00 96.50 143 LYS A C 1
ATOM 1199 O O . LYS A 1 143 ? -9.876 5.561 22.705 1.00 96.50 143 LYS A O 1
ATOM 1204 N N . LYS A 1 144 ? -9.377 6.719 24.570 1.00 97.31 144 LYS A N 1
ATOM 1205 C CA . LYS A 1 144 ? -8.415 7.634 23.934 1.00 97.31 144 LYS A CA 1
ATOM 1206 C C . LYS A 1 144 ? -7.258 6.882 23.269 1.00 97.31 144 LYS A C 1
ATOM 1208 O O . LYS A 1 144 ? -6.935 7.137 22.105 1.00 97.31 144 LYS A O 1
ATOM 1213 N N . LYS A 1 145 ? -6.638 5.926 23.972 1.00 98.06 145 LYS A N 1
ATOM 1214 C CA . LYS A 1 145 ? -5.506 5.144 23.439 1.00 98.06 145 LYS A CA 1
ATOM 1215 C C . LYS A 1 145 ? -5.928 4.203 22.311 1.00 98.06 145 LYS A C 1
ATOM 1217 O O . LYS A 1 145 ? -5.191 4.075 21.329 1.00 98.06 145 LYS A O 1
ATOM 1222 N N . MET A 1 146 ? -7.093 3.567 22.429 1.00 98.12 146 MET A N 1
ATOM 1223 C CA . MET A 1 146 ? -7.641 2.686 21.399 1.00 98.12 146 MET A CA 1
ATOM 1224 C C . MET A 1 146 ? -8.018 3.468 20.136 1.00 98.12 146 MET A C 1
ATOM 1226 O O . MET A 1 146 ? -7.594 3.089 19.043 1.00 98.12 146 MET A O 1
ATOM 1230 N N . ALA A 1 147 ? -8.724 4.594 20.283 1.00 98.06 147 ALA A N 1
ATOM 1231 C CA . ALA A 1 147 ? -9.077 5.478 19.175 1.00 98.06 147 ALA A CA 1
ATOM 1232 C C . ALA A 1 147 ? -7.831 5.943 18.417 1.00 98.06 147 ALA A C 1
ATOM 1234 O O . ALA A 1 147 ? -7.729 5.739 17.210 1.00 98.06 147 ALA A O 1
ATOM 1235 N N . GLY A 1 148 ? -6.832 6.476 19.130 1.00 98.19 148 GLY A N 1
ATOM 1236 C CA . GLY A 1 148 ? -5.587 6.920 18.507 1.00 98.19 148 GLY A CA 1
ATOM 1237 C C . GLY A 1 148 ? -4.827 5.782 17.816 1.00 98.19 148 GLY A C 1
ATOM 1238 O O . GLY A 1 148 ? -4.222 5.983 16.763 1.00 98.19 148 GLY A O 1
ATOM 1239 N N . PHE A 1 149 ? -4.855 4.567 18.373 1.00 98.12 149 PHE A N 1
ATOM 1240 C CA . PHE A 1 149 ? -4.257 3.396 17.731 1.00 98.12 149 PHE A CA 1
ATOM 1241 C C . PHE A 1 149 ? -4.938 3.055 16.401 1.00 98.12 149 PHE A C 1
ATOM 1243 O O . PHE A 1 149 ? -4.237 2.925 15.396 1.00 98.12 149 PHE A O 1
ATOM 1250 N N . LEU A 1 150 ? -6.269 2.950 16.376 1.00 98.19 150 LEU A N 1
ATOM 1251 C CA . LEU A 1 150 ? -7.031 2.634 15.164 1.00 98.19 150 LEU A CA 1
ATOM 1252 C C . LEU A 1 150 ? -6.980 3.772 14.132 1.00 98.19 150 LEU A C 1
ATOM 1254 O O . LEU A 1 150 ? -6.847 3.511 12.938 1.00 98.19 150 LEU A O 1
ATOM 1258 N N . GLN A 1 151 ? -6.954 5.030 14.569 1.00 98.06 151 GLN A N 1
ATOM 1259 C CA . GLN A 1 151 ? -6.800 6.179 13.675 1.00 98.06 151 GLN A CA 1
ATOM 1260 C C . GLN A 1 151 ? -5.454 6.150 12.935 1.00 98.06 151 GLN A C 1
ATOM 1262 O O . GLN A 1 151 ? -5.407 6.353 11.726 1.00 98.06 151 GLN A O 1
ATOM 1267 N N . ARG A 1 152 ? -4.349 5.780 13.605 1.00 97.25 152 ARG A N 1
ATOM 1268 C CA . ARG A 1 152 ? -3.039 5.574 12.941 1.00 97.25 152 ARG A CA 1
ATOM 1269 C C . ARG A 1 152 ? -3.015 4.370 11.987 1.00 97.25 152 ARG A C 1
ATOM 1271 O O . ARG A 1 152 ? -2.085 4.221 11.189 1.00 97.25 152 ARG A O 1
ATOM 1278 N N . LYS A 1 153 ? -4.011 3.485 12.076 1.00 97.69 153 LYS A N 1
ATOM 1279 C CA . LYS A 1 153 ? -4.272 2.405 11.108 1.00 97.69 153 LYS A CA 1
ATOM 1280 C C . LYS A 1 153 ? -5.214 2.841 9.974 1.00 97.69 153 LYS A C 1
ATOM 1282 O O . LYS A 1 153 ? -5.371 2.098 9.004 1.00 97.69 153 LYS A O 1
ATOM 1287 N N . GLY A 1 154 ? -5.739 4.063 10.049 1.00 97.50 154 GLY A N 1
ATOM 1288 C CA . GLY A 1 154 ? -6.508 4.742 9.007 1.00 97.50 154 GLY A CA 1
ATOM 1289 C C . GLY A 1 154 ? -7.999 4.431 9.002 1.00 97.50 154 GLY A C 1
ATOM 1290 O O . GLY A 1 154 ? -8.660 4.730 8.017 1.00 97.50 154 GLY A O 1
ATOM 1291 N N . PHE A 1 155 ? -8.524 3.820 10.065 1.00 98.38 155 PHE A N 1
ATOM 1292 C CA . PHE A 1 155 ? -9.960 3.567 10.168 1.00 98.38 155 PHE A CA 1
ATOM 1293 C C . PHE A 1 155 ? -10.728 4.871 10.397 1.00 98.38 155 PHE A C 1
ATOM 1295 O O . PHE A 1 155 ? -10.247 5.771 11.091 1.00 98.38 155 PHE A O 1
ATOM 1302 N N . SER A 1 156 ? -11.928 4.957 9.820 1.00 97.94 156 SER A N 1
ATOM 1303 C CA . SER A 1 156 ? -12.812 6.109 9.985 1.00 97.94 156 SER A CA 1
ATOM 1304 C C . SER A 1 156 ? -13.294 6.240 11.431 1.00 97.94 156 SER A C 1
ATOM 1306 O O . SER A 1 156 ? -13.367 5.263 12.184 1.00 97.94 156 SER A O 1
ATOM 1308 N N . TRP A 1 157 ? -13.673 7.459 11.819 1.00 97.50 157 TRP A N 1
ATOM 1309 C CA . TRP A 1 157 ? -14.258 7.699 13.139 1.00 97.50 157 TRP A CA 1
ATOM 1310 C C . TRP A 1 157 ? -15.548 6.896 13.364 1.00 97.50 157 TRP A C 1
ATOM 1312 O O . TRP A 1 157 ? -15.801 6.432 14.473 1.00 97.50 157 TRP A O 1
ATOM 1322 N N . GLU A 1 158 ? -16.333 6.664 12.314 1.00 97.62 158 GLU A N 1
ATOM 1323 C CA . GLU A 1 158 ? -17.535 5.830 12.369 1.00 97.62 158 GLU A CA 1
ATOM 1324 C C . GLU A 1 158 ? -17.217 4.400 12.840 1.00 97.62 158 GLU A C 1
ATOM 1326 O O . GLU A 1 158 ? -17.793 3.929 13.821 1.00 97.62 158 GLU A O 1
ATOM 1331 N N . ILE A 1 159 ? -16.231 3.739 12.224 1.00 97.88 159 ILE A N 1
ATOM 1332 C CA . ILE A 1 159 ? -15.799 2.388 12.620 1.00 97.88 159 ILE A CA 1
ATOM 1333 C C . ILE A 1 159 ? -15.245 2.394 14.047 1.00 97.88 159 ILE A C 1
ATOM 1335 O O . ILE A 1 159 ? -15.590 1.531 14.858 1.00 97.88 159 ILE A O 1
ATOM 1339 N N . ILE A 1 160 ? -14.401 3.377 14.373 1.00 98.25 160 ILE A N 1
AT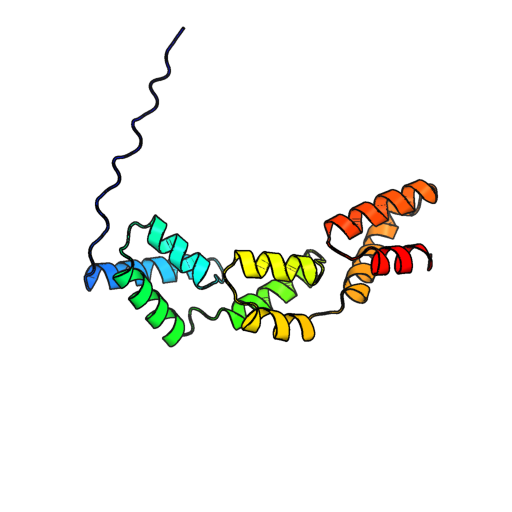OM 1340 C CA . ILE A 1 160 ? -13.777 3.491 15.697 1.00 98.25 160 ILE A CA 1
ATOM 1341 C C . ILE A 1 160 ? -14.846 3.659 16.782 1.00 98.25 160 ILE A C 1
ATOM 1343 O O . ILE A 1 160 ? -14.852 2.918 17.765 1.00 98.25 160 ILE A O 1
ATOM 1347 N N . SER A 1 161 ? -15.771 4.600 16.598 1.00 97.31 161 SER A N 1
ATOM 1348 C CA . SER A 1 161 ? -16.839 4.878 17.560 1.00 97.31 161 SER A CA 1
ATOM 1349 C C . SER A 1 161 ? -17.782 3.685 17.733 1.00 97.31 161 SER A C 1
ATOM 1351 O O . SER A 1 161 ? -18.155 3.369 18.863 1.00 97.31 161 SER A O 1
ATOM 1353 N N . LYS A 1 162 ? -18.098 2.954 16.654 1.00 97.19 162 LYS A N 1
ATOM 1354 C CA . LYS A 1 162 ? -18.888 1.715 16.707 1.00 97.19 162 LYS A CA 1
ATOM 1355 C C . LYS A 1 162 ? -18.232 0.646 17.586 1.00 97.19 162 LYS A C 1
ATOM 1357 O O . LYS A 1 162 ? -18.922 0.001 18.372 1.00 97.19 162 LYS A O 1
ATOM 1362 N N . LEU A 1 163 ? -16.911 0.472 17.493 1.00 96.75 163 LEU A N 1
ATOM 1363 C CA . LEU A 1 163 ? -16.170 -0.504 18.306 1.00 96.75 163 LEU A CA 1
ATOM 1364 C C . LEU A 1 163 ? -16.032 -0.081 19.776 1.00 96.75 163 LEU A C 1
ATOM 1366 O O . LEU A 1 163 ? -16.100 -0.934 20.662 1.00 96.75 163 LEU A O 1
ATOM 1370 N N . LEU A 1 164 ? -15.868 1.220 20.037 1.00 95.44 164 LEU A N 1
ATOM 1371 C CA . LEU A 1 164 ? -15.772 1.772 21.393 1.00 95.44 164 LEU A CA 1
ATOM 1372 C C . LEU A 1 164 ? -17.099 1.745 22.161 1.00 95.44 164 LEU A C 1
ATOM 1374 O O . LEU A 1 164 ? -17.064 1.685 23.381 1.00 95.44 164 LEU A O 1
ATOM 1378 N N . LYS A 1 165 ? -18.246 1.819 21.472 1.00 89.38 165 LYS A N 1
ATOM 1379 C CA . LYS A 1 165 ? -19.582 1.755 22.096 1.00 89.38 165 LYS A CA 1
ATOM 1380 C C . LYS A 1 165 ? -20.019 0.335 22.460 1.00 89.38 165 LYS A C 1
ATOM 1382 O O . LYS A 1 165 ? -20.856 0.165 23.334 1.00 89.38 165 LYS A O 1
ATOM 1387 N N . LYS A 1 166 ? -19.516 -0.675 21.743 1.00 70.44 166 LYS A N 1
ATOM 1388 C CA . LYS A 1 166 ? -19.932 -2.082 21.888 1.00 70.44 166 LYS A CA 1
ATOM 1389 C C . LYS A 1 166 ? -19.162 -2.833 22.994 1.00 70.44 166 LYS A C 1
ATOM 1391 O O . LYS A 1 166 ? -19.262 -4.052 23.074 1.00 70.44 166 LYS A O 1
ATOM 1396 N N . ASN A 1 167 ? -18.358 -2.131 23.793 1.00 54.59 167 ASN A N 1
ATOM 1397 C CA . ASN A 1 167 ? -17.512 -2.656 24.872 1.00 54.59 167 ASN A CA 1
ATOM 1398 C C . ASN A 1 167 ? -17.567 -1.740 26.088 1.00 54.59 167 ASN A C 1
ATOM 1400 O O . ASN A 1 167 ? -17.157 -2.235 27.157 1.00 54.59 167 ASN A O 1
#

Sequence (167 aa):
MRKKNLPPKKARLPARQDSEENRSNAFNYSLKYLSYRARSVKEVYEYLVRKNFVEDTINSVLKKLIDLKFLNDEEFAKSWIESRQKYKGRSKFILKNELRLKGLSDDVIKPLLKEAQDDLETARILFDKKKRILGKLPTEEFKKKMAGFLQRKGFSWEIISKLLKKN

Radius of gyration: 22.62 Å; chains: 1; bounding box: 58×38×61 Å